Protein AF-A0A919S0S7-F1 (afdb_monomer)

Mean predicted aligned error: 3.78 Å

Foldseek 3Di:
DQQDKDFDDWPDWDWAQAPVDNQKTKIWTWGWIGSDPPPPTDTDTDIWMQGNNRTDDPDDHDDWAPAADPVRDTRVRVNVVRVVVVCVVVVPD

pLDDT: mean 92.72, std 8.74, range [47.66, 98.62]

Nearest PDB structures (foldseek):
  3hk4-assembly2_D  TM=4.642E-01  e=9.665E-01  Mesorhizobium loti
  7q08-assembly1_M  TM=4.021E-01  e=6.448E+00  Candida albicans SC5314
  6xu7-assembly1_AL  TM=3.955E-01  e=6.098E+00  Drosophila melanogaster
  8scb-assembly1_LL  TM=3.557E-01  e=9.530E+00  Oryctolagus cuniculus

Radius of gyration: 14.16 Å; Cα contacts (8 Å, |Δi|>4): 1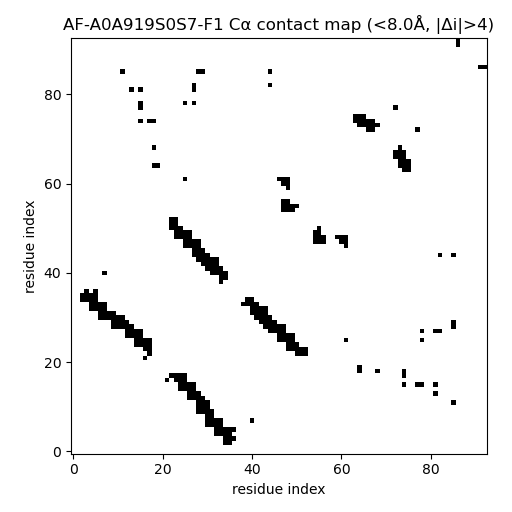61; chains: 1; bounding box: 38×23×33 Å

Organism: NCBI:txid69208

Structure (mmCIF, N/CA/C/O backbone):
data_AF-A0A919S0S7-F1
#
_entry.id   AF-A0A919S0S7-F1
#
loop_
_atom_site.group_PDB
_atom_site.id
_atom_site.type_symbol
_atom_site.label_atom_id
_atom_site.label_alt_id
_atom_site.label_comp_id
_atom_site.label_asym_id
_atom_site.label_entity_id
_atom_site.label_seq_id
_atom_site.pdbx_PDB_ins_code
_atom_site.Cartn_x
_atom_site.Cartn_y
_atom_site.Cartn_z
_atom_site.occupancy
_atom_site.B_iso_or_equiv
_atom_site.auth_seq_id
_atom_site.auth_comp_id
_atom_site.auth_asym_id
_atom_site.auth_atom_id
_atom_site.pdbx_PDB_model_num
ATOM 1 N N . MET A 1 1 ? 21.355 -16.797 -8.003 1.00 47.66 1 MET A N 1
ATOM 2 C CA . MET A 1 1 ? 21.078 -15.369 -8.263 1.00 47.66 1 MET A CA 1
ATOM 3 C C . MET A 1 1 ? 20.108 -14.915 -7.191 1.00 47.66 1 MET A C 1
ATOM 5 O O . MET A 1 1 ? 19.097 -15.580 -7.033 1.00 47.66 1 MET A O 1
ATOM 9 N N . SER A 1 2 ? 20.434 -13.901 -6.387 1.00 54.34 2 SER A N 1
ATOM 10 C CA . SER A 1 2 ? 19.458 -13.361 -5.434 1.00 54.34 2 SER A CA 1
ATOM 11 C C . SER A 1 2 ? 18.477 -12.481 -6.203 1.00 54.34 2 SER A C 1
ATOM 13 O O . SER A 1 2 ? 18.892 -11.472 -6.776 1.00 54.34 2 SER A O 1
ATOM 15 N N . GLU A 1 3 ? 17.205 -12.862 -6.230 1.00 67.81 3 GLU A N 1
ATOM 16 C CA . GLU A 1 3 ? 16.110 -12.023 -6.725 1.00 67.81 3 GLU A CA 1
ATOM 17 C C . GLU A 1 3 ? 15.914 -10.859 -5.745 1.00 67.81 3 GLU A C 1
ATOM 19 O O . GLU A 1 3 ? 15.122 -10.916 -4.808 1.00 67.81 3 GLU A O 1
ATOM 24 N N . SER A 1 4 ? 16.738 -9.821 -5.875 1.00 80.38 4 SER A N 1
ATOM 25 C CA . SER A 1 4 ? 16.583 -8.602 -5.087 1.00 80.38 4 SER A CA 1
ATOM 26 C C . SER A 1 4 ? 15.535 -7.721 -5.749 1.00 80.38 4 SER A C 1
ATOM 28 O O . SER A 1 4 ? 15.721 -7.287 -6.884 1.00 80.38 4 SER A O 1
ATOM 30 N N . VAL A 1 5 ? 14.463 -7.434 -5.017 1.00 88.31 5 VAL A N 1
ATOM 31 C CA . VAL A 1 5 ? 13.420 -6.497 -5.437 1.00 88.31 5 VAL A CA 1
ATOM 32 C C . VAL A 1 5 ? 13.993 -5.078 -5.458 1.00 88.31 5 VAL A C 1
ATOM 34 O O . VAL A 1 5 ? 14.572 -4.620 -4.473 1.00 88.31 5 VAL A O 1
ATOM 37 N N . VAL A 1 6 ? 13.829 -4.378 -6.579 1.00 90.81 6 VAL A N 1
ATOM 38 C CA . VAL A 1 6 ? 14.187 -2.965 -6.752 1.00 90.81 6 VAL A CA 1
ATOM 39 C C . VAL A 1 6 ? 12.921 -2.182 -7.078 1.00 90.81 6 VAL A C 1
ATOM 41 O O . VAL A 1 6 ? 12.247 -2.466 -8.068 1.00 90.81 6 VAL A O 1
ATOM 44 N N . TYR A 1 7 ? 12.603 -1.190 -6.249 1.00 92.56 7 TYR A N 1
ATOM 45 C CA . TYR A 1 7 ? 11.451 -0.311 -6.451 1.00 92.56 7 TYR A CA 1
ATOM 46 C C . TYR A 1 7 ? 11.817 0.852 -7.376 1.00 92.56 7 TYR A C 1
ATOM 48 O O . TYR A 1 7 ? 12.822 1.531 -7.165 1.00 92.56 7 TYR A O 1
ATOM 56 N N . GLY A 1 8 ? 10.996 1.071 -8.400 1.00 93.44 8 GLY A N 1
ATOM 57 C CA . GLY A 1 8 ? 11.110 2.164 -9.357 1.00 93.44 8 GLY A CA 1
ATOM 58 C C . GLY A 1 8 ? 10.143 3.309 -9.051 1.00 93.44 8 GLY A C 1
ATOM 59 O O . GLY A 1 8 ? 9.920 3.687 -7.898 1.00 93.44 8 GLY A O 1
ATOM 60 N N . LYS A 1 9 ? 9.563 3.888 -10.107 1.00 96.56 9 LYS A N 1
ATOM 61 C CA . LYS A 1 9 ? 8.611 4.997 -10.004 1.00 96.56 9 LYS A CA 1
ATOM 62 C C . LYS A 1 9 ? 7.310 4.545 -9.332 1.00 96.56 9 LYS A C 1
ATOM 64 O O . LYS A 1 9 ? 6.687 3.579 -9.758 1.00 96.56 9 LYS A O 1
ATOM 69 N N . VAL A 1 10 ? 6.855 5.308 -8.341 1.00 97.75 10 VAL A N 1
ATOM 70 C CA . VAL A 1 10 ? 5.517 5.160 -7.748 1.00 97.75 10 VAL A CA 1
ATOM 71 C C . VAL A 1 10 ? 4.526 6.009 -8.544 1.00 97.75 10 VAL A C 1
ATOM 73 O O . VAL A 1 10 ? 4.774 7.190 -8.791 1.00 97.75 10 VAL A O 1
ATOM 76 N N . TYR A 1 11 ? 3.422 5.407 -8.982 1.00 97.44 11 TYR A N 1
ATOM 77 C CA . TYR A 1 11 ? 2.363 6.086 -9.733 1.00 97.44 11 TYR A CA 1
ATOM 78 C C . TYR A 1 11 ? 1.307 6.672 -8.801 1.00 97.44 11 TYR A C 1
ATOM 80 O O . TYR A 1 11 ? 0.802 7.763 -9.056 1.00 97.44 11 TYR A O 1
ATOM 88 N N . ASP A 1 12 ? 0.968 5.932 -7.744 1.00 98.31 12 ASP A N 1
ATOM 89 C CA . ASP A 1 12 ? 0.036 6.347 -6.701 1.00 98.31 12 ASP A CA 1
ATOM 90 C C . ASP A 1 12 ? 0.210 5.493 -5.439 1.00 98.31 12 ASP A C 1
ATOM 92 O O . ASP A 1 12 ? 0.722 4.367 -5.498 1.00 98.31 12 ASP A O 1
ATOM 96 N N . GLU A 1 13 ? -0.254 6.008 -4.302 1.00 97.94 13 GLU A N 1
ATOM 97 C CA . GLU A 1 13 ? -0.254 5.282 -3.037 1.00 97.94 13 GLU A CA 1
ATOM 98 C C . GLU A 1 13 ? -1.468 5.602 -2.158 1.00 97.94 13 GLU A C 1
ATOM 100 O O . GLU A 1 13 ? -1.988 6.716 -2.135 1.00 97.94 13 GLU A O 1
ATOM 105 N N . ILE A 1 14 ? -1.899 4.606 -1.386 1.00 98.56 14 ILE A N 1
ATOM 106 C CA . ILE A 1 14 ? -2.909 4.741 -0.342 1.00 98.56 14 ILE A CA 1
ATOM 107 C C . ILE A 1 14 ? -2.301 4.225 0.960 1.00 98.56 14 ILE A C 1
ATOM 109 O O . ILE A 1 14 ? -1.941 3.051 1.072 1.00 98.56 14 ILE A O 1
ATOM 113 N N . LYS A 1 15 ? -2.210 5.104 1.961 1.00 98.19 15 LYS A N 1
ATOM 114 C CA . LYS A 1 15 ? -1.784 4.735 3.314 1.00 98.19 15 LYS A CA 1
ATOM 115 C C . LYS A 1 15 ? -2.998 4.327 4.144 1.00 98.19 15 LYS A C 1
ATOM 117 O O . LYS A 1 15 ? -3.957 5.087 4.263 1.00 98.19 15 LYS A O 1
ATOM 122 N N . VAL A 1 16 ? -2.942 3.139 4.732 1.00 97.94 16 VAL A N 1
ATOM 123 C CA . VAL A 1 16 ? -3.949 2.596 5.647 1.00 97.94 16 VAL A CA 1
ATOM 124 C C . VAL A 1 16 ? -3.340 2.554 7.040 1.00 97.94 16 VAL A C 1
ATOM 126 O O . VAL A 1 16 ? -2.321 1.901 7.254 1.00 97.94 16 VAL A O 1
ATOM 129 N N . GLN A 1 17 ? -3.944 3.265 7.988 1.00 97.19 17 GLN A N 1
ATOM 130 C CA . GLN A 1 17 ? -3.502 3.249 9.380 1.00 97.19 17 GLN A CA 1
ATOM 131 C C . GLN A 1 17 ? -3.704 1.853 9.978 1.00 97.19 17 GLN A C 1
ATOM 133 O O . GLN A 1 17 ? -4.802 1.309 9.888 1.00 97.19 17 GLN A O 1
ATOM 138 N N . SER A 1 18 ? -2.654 1.301 10.587 1.00 95.44 18 SER A N 1
ATOM 139 C CA . SER A 1 18 ? -2.737 0.039 11.318 1.00 95.44 18 SER A CA 1
ATOM 140 C C . SER A 1 18 ? -3.542 0.200 12.604 1.00 95.44 18 SER A C 1
ATOM 142 O O . SER A 1 18 ? -3.407 1.208 13.304 1.00 95.44 18 SER A O 1
ATOM 144 N N . MET A 1 19 ? -4.320 -0.821 12.957 1.00 94.62 19 MET A N 1
ATOM 145 C CA . MET A 1 19 ? -5.028 -0.880 14.235 1.00 94.62 19 MET A CA 1
ATOM 146 C C . MET A 1 19 ? -4.113 -1.205 15.417 1.00 94.62 19 MET A C 1
ATOM 148 O O . MET A 1 19 ? -4.370 -0.752 16.528 1.00 94.62 19 MET A O 1
ATOM 152 N N . HIS A 1 20 ? -3.031 -1.960 15.202 1.00 90.06 20 HIS A N 1
ATOM 153 C CA . HIS A 1 20 ? -2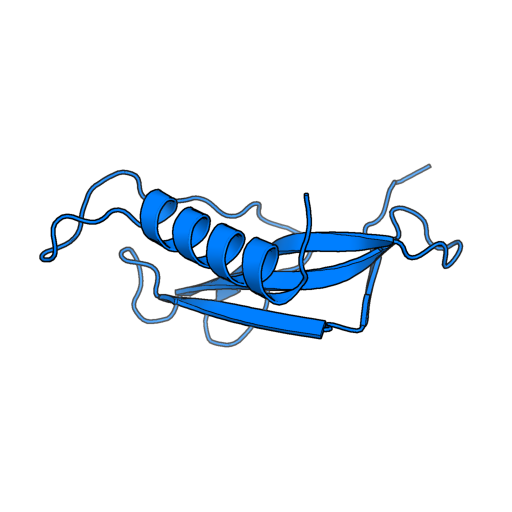.149 -2.385 16.297 1.00 90.06 20 HIS A CA 1
ATOM 154 C C . HIS A 1 20 ? -1.159 -1.299 16.745 1.00 90.06 20 HIS A C 1
ATOM 156 O O . HIS A 1 20 ? -0.433 -1.486 17.719 1.00 90.06 20 HIS A O 1
ATOM 162 N N . SER A 1 21 ? -1.066 -0.184 16.015 1.0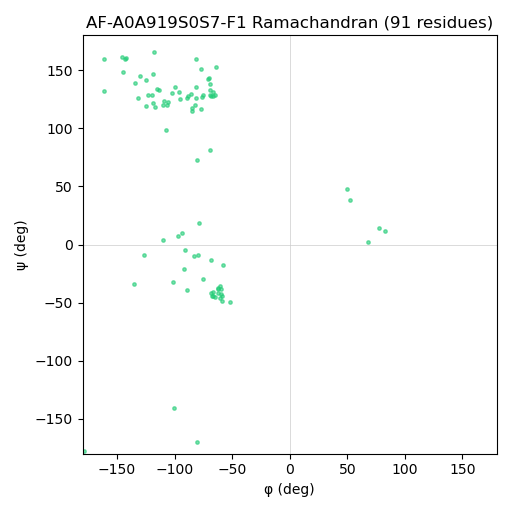0 92.62 21 SER A N 1
ATOM 163 C CA . SER A 1 21 ? -0.137 0.902 16.322 1.00 92.62 21 SER A CA 1
ATOM 164 C C . SER A 1 21 ? -0.558 2.191 15.631 1.00 92.62 21 SER A C 1
ATOM 166 O O . SER A 1 21 ? -0.764 2.217 14.420 1.00 92.62 21 SER A O 1
ATOM 168 N N . SER A 1 22 ? -0.574 3.293 16.382 1.00 93.69 22 SER A N 1
ATOM 169 C CA . SER A 1 22 ? -0.823 4.645 15.862 1.00 93.69 22 SER A CA 1
ATOM 170 C C . SER A 1 22 ? 0.302 5.183 14.969 1.00 93.69 22 SER A C 1
ATOM 172 O O . SER A 1 22 ? 0.117 6.172 14.268 1.00 93.69 22 SER A O 1
ATOM 174 N N . THR A 1 23 ? 1.470 4.537 14.966 1.00 95.56 23 THR A N 1
ATOM 175 C CA . THR A 1 23 ? 2.656 4.969 14.200 1.00 95.56 23 THR A CA 1
ATOM 176 C C . THR A 1 23 ? 2.987 4.043 13.035 1.00 95.56 23 THR A C 1
ATOM 178 O O . THR A 1 23 ? 3.997 4.238 12.357 1.00 95.56 23 THR A O 1
ATOM 181 N N . THR A 1 24 ? 2.147 3.033 12.802 1.00 95.44 24 THR A N 1
ATOM 182 C CA . THR A 1 24 ? 2.353 2.024 11.766 1.00 95.44 24 THR A CA 1
ATOM 183 C C . THR A 1 24 ? 1.285 2.145 10.693 1.00 95.44 24 THR A C 1
ATOM 185 O O . THR A 1 24 ? 0.101 2.238 11.004 1.00 95.44 24 THR A O 1
ATOM 188 N N . LYS A 1 25 ? 1.682 2.125 9.423 1.00 97.56 25 LYS A N 1
ATOM 189 C CA . LYS A 1 25 ? 0.745 2.162 8.294 1.00 97.56 25 LYS A CA 1
ATOM 190 C C . LYS A 1 25 ? 1.070 1.059 7.300 1.00 97.56 25 LYS A C 1
ATOM 192 O O . LYS A 1 25 ? 2.236 0.769 7.056 1.00 97.56 25 LYS A O 1
ATOM 197 N N . TYR A 1 26 ? 0.042 0.493 6.687 1.00 97.69 26 TYR A N 1
ATOM 198 C CA . TYR A 1 26 ? 0.183 -0.250 5.443 1.00 97.69 26 TYR A CA 1
ATOM 199 C C . TYR A 1 26 ? 0.218 0.761 4.300 1.00 97.69 26 TYR A C 1
ATOM 201 O O . TYR A 1 26 ? -0.673 1.603 4.184 1.00 97.69 26 TYR A O 1
ATOM 209 N N . VAL A 1 27 ? 1.237 0.702 3.456 1.00 97.75 27 VAL A N 1
ATOM 210 C CA . VAL A 1 27 ? 1.385 1.582 2.296 1.00 97.75 27 VAL A CA 1
ATOM 211 C C . VAL A 1 27 ? 1.117 0.751 1.052 1.00 97.75 27 VAL A C 1
ATOM 213 O O . VAL A 1 27 ? 1.978 0.001 0.594 1.00 97.75 27 VAL A O 1
ATOM 216 N N . VAL A 1 28 ? -0.105 0.856 0.533 1.00 98.38 28 VAL A N 1
ATOM 217 C CA . VAL A 1 28 ? -0.532 0.182 -0.696 1.00 98.38 28 VAL A CA 1
ATOM 218 C C . VAL A 1 28 ? -0.124 1.054 -1.875 1.00 98.38 28 VAL A C 1
ATOM 220 O O . VAL A 1 28 ? -0.590 2.186 -1.991 1.00 98.38 28 VAL A O 1
ATOM 223 N N . ARG A 1 29 ? 0.751 0.554 -2.745 1.00 97.88 29 ARG A N 1
ATOM 224 C CA . ARG A 1 29 ? 1.315 1.309 -3.871 1.00 97.88 29 ARG A CA 1
ATOM 225 C C . ARG A 1 29 ? 0.955 0.683 -5.198 1.00 97.88 29 ARG A C 1
ATOM 227 O O . ARG A 1 29 ? 0.919 -0.537 -5.308 1.00 97.88 29 ARG A O 1
ATOM 234 N N . CYS A 1 30 ? 0.775 1.528 -6.206 1.00 98.25 30 CYS A N 1
ATOM 235 C CA . CYS A 1 30 ? 0.870 1.147 -7.608 1.00 98.25 30 CYS A CA 1
ATOM 236 C C . CYS A 1 30 ? 2.140 1.782 -8.184 1.00 98.25 30 CYS A C 1
ATOM 238 O O . CYS A 1 30 ? 2.319 2.998 -8.082 1.00 98.25 30 CYS A O 1
ATOM 240 N N . GLY A 1 31 ? 3.041 0.983 -8.748 1.00 97.19 31 GLY A N 1
ATOM 241 C CA . GLY A 1 31 ? 4.316 1.480 -9.258 1.0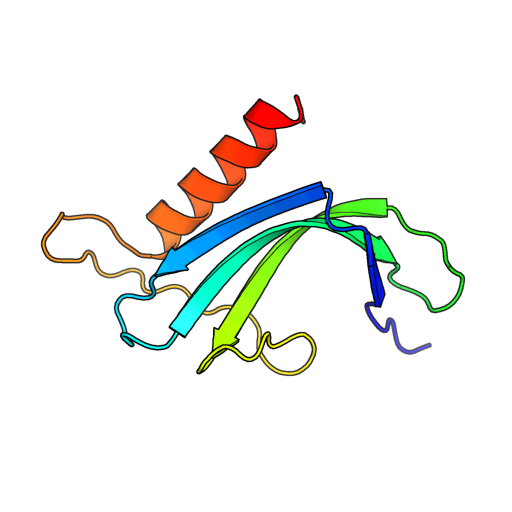0 97.19 31 GLY A CA 1
ATOM 242 C C . GLY A 1 31 ? 5.179 0.398 -9.887 1.00 97.19 31 GLY A C 1
ATOM 243 O O . GLY A 1 31 ? 4.778 -0.758 -9.979 1.00 97.19 31 GLY A O 1
ATOM 244 N N . ASP A 1 32 ? 6.366 0.795 -10.316 1.00 97.00 32 ASP A N 1
ATOM 245 C CA . ASP A 1 32 ? 7.334 -0.064 -10.985 1.00 97.00 32 ASP A CA 1
ATOM 246 C C . ASP A 1 32 ? 8.156 -0.902 -10.000 1.00 97.00 32 ASP A C 1
ATOM 248 O O . ASP A 1 32 ? 8.692 -0.381 -9.020 1.00 97.00 32 ASP A O 1
ATOM 252 N N . VAL A 1 33 ? 8.326 -2.189 -10.300 1.00 94.94 33 VAL A N 1
ATOM 253 C CA . VAL A 1 33 ? 9.208 -3.111 -9.572 1.00 94.94 33 VAL A CA 1
ATOM 254 C C . VAL A 1 33 ? 10.031 -3.945 -10.552 1.00 94.94 33 VAL A C 1
ATOM 256 O O . VAL A 1 33 ? 9.515 -4.406 -11.567 1.00 94.94 33 VAL A O 1
ATOM 259 N N . SER A 1 34 ? 11.311 -4.146 -10.240 1.00 93.06 34 SER A N 1
ATOM 260 C CA . SER A 1 34 ? 12.190 -5.102 -10.918 1.00 93.06 34 SER A CA 1
ATOM 261 C C . SER A 1 34 ? 12.616 -6.200 -9.941 1.00 93.06 34 SER A C 1
ATOM 263 O O . SER A 1 34 ? 13.028 -5.898 -8.822 1.00 93.06 34 SER A O 1
ATOM 265 N N . TRP A 1 35 ? 12.549 -7.469 -10.354 1.00 90.00 35 TRP A N 1
ATOM 266 C CA . TRP A 1 35 ? 13.009 -8.630 -9.560 1.00 90.00 35 TRP A CA 1
ATOM 267 C C . TRP A 1 35 ? 14.458 -9.037 -9.875 1.00 90.00 35 TRP A C 1
ATOM 269 O O . TRP A 1 35 ? 14.955 -10.065 -9.417 1.00 90.00 35 TRP A O 1
ATOM 279 N N . GLY A 1 36 ? 15.152 -8.193 -10.636 1.00 81.69 36 GLY A N 1
ATOM 280 C CA . GLY A 1 36 ? 16.581 -8.250 -10.892 1.00 81.69 36 GLY A CA 1
ATOM 281 C C . GLY A 1 36 ? 17.171 -6.841 -10.940 1.00 81.69 36 GLY A C 1
ATOM 282 O O . GLY A 1 36 ? 16.470 -5.849 -11.145 1.00 81.69 36 GLY A O 1
ATOM 283 N N . ARG A 1 37 ? 18.492 -6.725 -10.775 1.00 75.88 37 ARG A N 1
ATOM 284 C CA . ARG A 1 37 ? 19.216 -5.451 -10.971 1.00 75.88 37 ARG A CA 1
ATOM 285 C C . ARG A 1 37 ? 19.459 -5.129 -12.457 1.00 75.88 37 ARG A C 1
ATOM 287 O O . ARG A 1 37 ? 20.345 -4.345 -12.774 1.00 75.88 37 ARG A O 1
ATOM 294 N N . ASP A 1 38 ? 18.706 -5.757 -13.355 1.00 82.94 38 ASP A N 1
ATOM 295 C CA . ASP A 1 38 ? 18.776 -5.591 -14.810 1.00 82.94 38 ASP A CA 1
ATOM 296 C C . ASP A 1 38 ? 17.974 -4.377 -15.315 1.00 82.94 38 ASP A C 1
ATOM 298 O O . ASP A 1 38 ? 18.103 -3.990 -16.473 1.00 82.94 38 ASP A O 1
ATOM 302 N N . GLY A 1 39 ? 17.167 -3.760 -14.444 1.00 82.56 39 GLY A N 1
ATOM 303 C CA . GLY A 1 39 ? 16.341 -2.601 -14.779 1.00 82.56 39 GLY A CA 1
ATOM 304 C C . GLY A 1 39 ? 15.068 -2.949 -15.554 1.00 82.56 39 GLY A C 1
ATOM 305 O O . GLY A 1 39 ? 14.433 -2.048 -16.102 1.00 82.56 39 GLY A O 1
ATOM 306 N N . ASN A 1 40 ? 14.665 -4.224 -15.602 1.00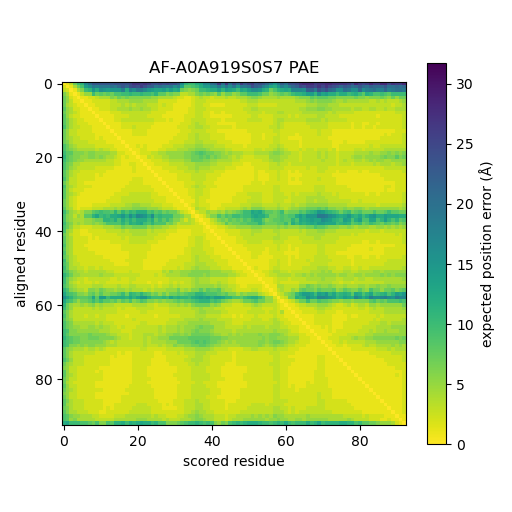 92.56 40 ASN A N 1
ATOM 307 C CA . ASN A 1 40 ? 13.423 -4.654 -16.244 1.00 92.56 40 ASN A CA 1
ATOM 308 C C . ASN A 1 40 ? 12.214 -4.415 -15.324 1.00 92.56 40 ASN A C 1
ATOM 310 O O . ASN A 1 40 ? 11.624 -5.341 -14.765 1.00 92.56 40 ASN A O 1
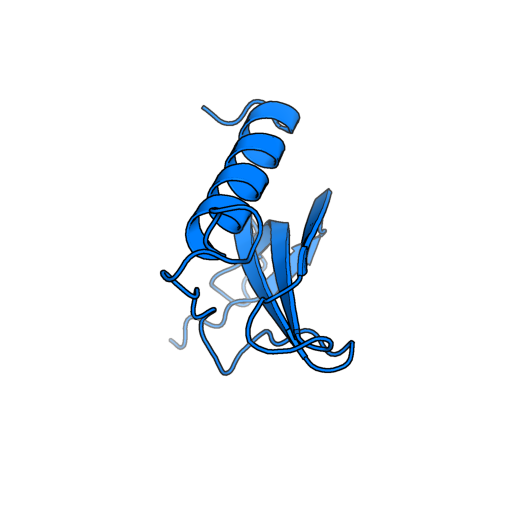ATOM 314 N N . TYR A 1 41 ? 11.843 -3.146 -15.177 1.00 95.38 41 TYR A N 1
ATOM 315 C CA . TYR A 1 41 ? 10.712 -2.735 -14.354 1.00 95.38 41 TYR A CA 1
ATOM 316 C C . TYR A 1 41 ? 9.368 -3.172 -14.948 1.00 95.38 41 TYR A C 1
ATOM 318 O O . TYR A 1 41 ? 9.125 -3.057 -16.155 1.00 95.38 41 TYR A O 1
ATOM 326 N N . LYS A 1 42 ? 8.476 -3.650 -14.078 1.00 95.31 42 LYS A N 1
ATOM 327 C CA . LYS A 1 42 ? 7.077 -3.950 -14.385 1.00 95.31 42 LYS A CA 1
ATOM 328 C C . LYS A 1 42 ? 6.147 -3.195 -13.435 1.00 95.31 42 LYS A C 1
ATOM 330 O O . LYS A 1 42 ? 6.439 -3.135 -12.239 1.00 95.31 42 LYS A O 1
ATOM 335 N N . PRO A 1 43 ? 5.005 -2.694 -13.931 1.00 96.19 43 PRO A N 1
ATOM 336 C CA . PRO A 1 43 ? 3.995 -2.091 -13.079 1.00 96.19 43 PRO A CA 1
ATOM 337 C C . PRO A 1 43 ? 3.325 -3.161 -12.211 1.00 96.19 43 PRO A C 1
ATOM 339 O O . PRO A 1 43 ? 2.912 -4.212 -12.704 1.00 96.19 43 PRO A O 1
ATOM 342 N N . VAL A 1 44 ? 3.185 -2.879 -10.920 1.00 96.56 44 VAL A N 1
ATOM 343 C CA . VAL A 1 44 ? 2.584 -3.768 -9.921 1.00 96.56 44 VAL A CA 1
ATOM 344 C C . VAL A 1 44 ? 1.764 -2.988 -8.899 1.00 96.56 44 VAL A C 1
ATOM 346 O O . VAL A 1 44 ? 1.974 -1.791 -8.694 1.00 96.56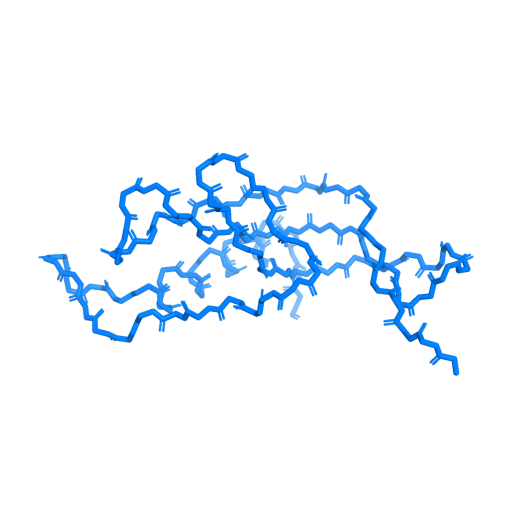 44 VAL A O 1
ATOM 349 N N . ILE A 1 45 ? 0.853 -3.687 -8.216 1.00 97.81 45 ILE A N 1
ATOM 350 C CA . ILE A 1 45 ? 0.332 -3.254 -6.917 1.00 97.81 45 ILE A CA 1
ATOM 351 C C . ILE A 1 45 ? 1.026 -4.075 -5.831 1.00 97.81 45 ILE A C 1
ATOM 353 O O . ILE A 1 45 ? 1.089 -5.298 -5.926 1.00 97.81 45 ILE A O 1
ATOM 357 N N . TYR A 1 46 ? 1.545 -3.408 -4.806 1.00 96.38 46 TYR A N 1
ATOM 358 C CA . TYR A 1 46 ? 2.254 -4.043 -3.696 1.00 96.38 46 TYR A CA 1
ATOM 359 C C . TYR A 1 46 ? 1.993 -3.299 -2.388 1.00 96.38 46 TYR A C 1
ATOM 361 O O . TYR A 1 46 ? 1.546 -2.150 -2.386 1.00 96.38 46 TYR A O 1
ATOM 369 N N . VAL A 1 47 ? 2.253 -3.970 -1.268 1.00 97.31 47 VAL A N 1
ATOM 370 C CA . VAL A 1 47 ? 2.024 -3.422 0.071 1.00 97.31 47 VAL A CA 1
ATOM 371 C C . VAL A 1 47 ? 3.320 -3.463 0.859 1.00 97.31 47 VAL A C 1
ATOM 373 O O . VAL A 1 47 ? 3.965 -4.505 0.948 1.00 97.31 47 VAL A O 1
ATOM 376 N N . LEU A 1 48 ? 3.678 -2.321 1.437 1.00 96.12 48 LEU A N 1
ATOM 377 C CA . LEU A 1 48 ? 4.804 -2.169 2.351 1.00 96.12 48 LEU A CA 1
ATOM 378 C C . LEU A 1 48 ? 4.317 -1.713 3.720 1.00 96.12 48 LEU A C 1
ATOM 380 O O . LEU A 1 48 ? 3.188 -1.244 3.870 1.00 96.12 48 LEU A O 1
ATOM 384 N N . MET A 1 49 ? 5.191 -1.821 4.711 1.00 96.44 49 MET A N 1
ATOM 385 C CA . MET A 1 49 ? 4.946 -1.281 6.041 1.00 96.44 49 MET A CA 1
ATOM 386 C C . MET A 1 49 ? 5.676 0.051 6.196 1.00 96.44 49 MET A C 1
ATOM 388 O O . MET A 1 49 ? 6.840 0.170 5.838 1.00 96.44 49 MET A O 1
ATOM 392 N N . GLU A 1 50 ? 5.009 1.054 6.752 1.00 95.69 50 GLU A N 1
ATOM 393 C CA . GLU A 1 50 ? 5.641 2.269 7.264 1.00 95.69 50 GLU A CA 1
ATOM 394 C C . GLU A 1 50 ? 5.640 2.198 8.791 1.00 95.69 50 GLU A C 1
ATOM 396 O O . GLU A 1 50 ? 4.579 2.072 9.403 1.00 95.69 50 GLU A O 1
ATOM 401 N N . TYR A 1 51 ? 6.814 2.290 9.409 1.00 94.00 51 TYR A N 1
ATOM 402 C CA . TYR A 1 51 ? 7.004 2.335 10.856 1.00 94.00 51 TYR A CA 1
ATOM 403 C C . TYR A 1 51 ? 7.634 3.668 11.234 1.00 94.00 51 TYR A C 1
ATOM 405 O O . TYR A 1 51 ? 8.754 3.946 10.816 1.00 94.00 51 TYR A O 1
ATOM 413 N N . LYS A 1 52 ? 6.950 4.485 12.045 1.00 92.56 52 LYS A N 1
ATOM 414 C CA . LYS A 1 52 ? 7.479 5.790 12.493 1.00 92.56 52 LYS A CA 1
ATOM 415 C C . LYS A 1 52 ? 8.013 6.626 11.317 1.00 92.56 52 LYS A C 1
ATOM 417 O O . LYS A 1 52 ? 9.136 7.110 11.359 1.00 92.56 52 LYS A O 1
ATOM 422 N N . GLU A 1 53 ? 7.212 6.721 10.253 1.00 91.06 53 GLU A N 1
ATOM 423 C CA . GLU A 1 53 ? 7.531 7.452 9.011 1.00 91.06 53 GLU A CA 1
ATOM 424 C C . GLU A 1 53 ? 8.662 6.845 8.155 1.00 91.06 53 GLU A C 1
ATOM 426 O O . GLU A 1 53 ? 8.972 7.364 7.084 1.00 91.06 53 GLU A O 1
ATOM 431 N N . HIS A 1 54 ? 9.235 5.708 8.562 1.00 93.75 54 HIS A N 1
ATOM 432 C CA . HIS A 1 54 ? 10.189 4.945 7.766 1.00 93.75 54 HIS A CA 1
ATOM 433 C C . HIS A 1 54 ? 9.492 3.823 6.997 1.00 93.75 54 HIS A C 1
ATOM 435 O O . HIS A 1 54 ? 8.825 2.975 7.587 1.00 93.75 54 HIS A O 1
ATOM 441 N N . LEU A 1 55 ? 9.672 3.793 5.679 1.00 93.50 55 LEU A N 1
ATOM 442 C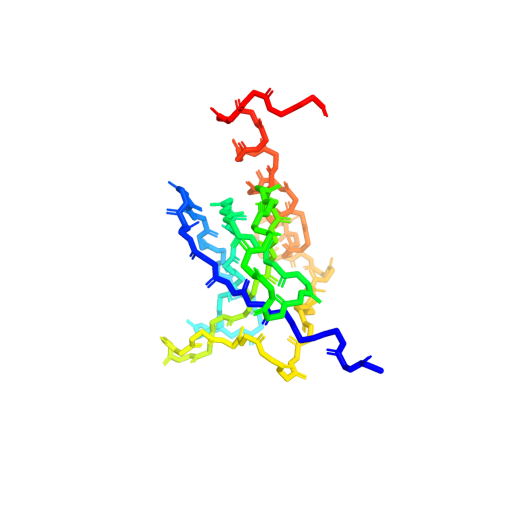 CA . LEU A 1 55 ? 9.115 2.752 4.826 1.00 93.50 55 LEU A CA 1
ATOM 443 C C . LEU A 1 55 ? 10.031 1.522 4.777 1.00 93.50 55 LEU A C 1
ATOM 445 O O . LEU A 1 55 ? 11.125 1.571 4.216 1.00 93.50 55 LEU A O 1
ATOM 449 N N . GLU A 1 56 ? 9.543 0.406 5.301 1.00 92.00 56 GLU A N 1
ATOM 450 C CA . GLU A 1 56 ? 10.214 -0.886 5.259 1.00 92.00 56 GLU A CA 1
ATOM 451 C C . GLU A 1 56 ? 10.096 -1.510 3.865 1.00 92.00 56 GLU A C 1
ATOM 453 O O . GLU A 1 56 ? 9.003 -1.639 3.313 1.00 92.00 56 GLU A O 1
ATOM 458 N N . THR A 1 57 ? 11.233 -1.900 3.290 1.00 85.38 57 THR A N 1
ATOM 459 C CA . THR A 1 57 ? 11.335 -2.354 1.892 1.00 85.38 57 THR A CA 1
ATOM 460 C C . THR A 1 57 ? 11.992 -3.725 1.731 1.00 85.38 57 THR A C 1
ATOM 462 O O . THR A 1 57 ? 11.933 -4.269 0.627 1.00 85.38 57 THR A O 1
ATOM 465 N N . TYR A 1 58 ? 12.576 -4.304 2.793 1.00 74.69 58 TYR A N 1
ATOM 466 C CA . TYR A 1 58 ? 13.433 -5.492 2.670 1.00 74.69 58 TYR A CA 1
ATOM 467 C C . TYR A 1 58 ? 13.188 -6.588 3.706 1.00 74.69 58 TYR A C 1
ATOM 469 O O . TYR A 1 58 ? 13.382 -7.758 3.388 1.00 74.69 58 TYR A O 1
ATOM 477 N N . THR A 1 59 ? 12.832 -6.243 4.944 1.00 73.38 59 THR A N 1
ATOM 478 C CA . THR A 1 59 ? 12.992 -7.187 6.063 1.00 73.38 59 THR A CA 1
ATOM 479 C C . THR A 1 59 ? 11.713 -7.882 6.498 1.00 73.38 59 THR A C 1
ATOM 481 O O . THR A 1 59 ? 11.785 -9.035 6.913 1.00 73.38 59 THR A O 1
ATOM 484 N N . ASN A 1 60 ? 10.550 -7.235 6.391 1.00 79.81 60 ASN A N 1
ATOM 485 C CA . ASN A 1 60 ? 9.315 -7.767 6.962 1.00 79.81 60 ASN A CA 1
ATOM 486 C C . ASN A 1 60 ? 8.157 -7.734 5.959 1.00 79.81 60 ASN A C 1
ATOM 488 O O . ASN A 1 60 ? 7.845 -6.659 5.436 1.00 79.81 60 ASN A O 1
ATOM 492 N N . PRO A 1 61 ? 7.476 -8.870 5.714 1.00 88.25 61 PRO A N 1
ATOM 493 C CA . PRO A 1 61 ? 6.218 -8.838 4.991 1.00 88.25 61 PRO A CA 1
ATOM 494 C C . PRO A 1 61 ? 5.165 -8.064 5.803 1.00 88.25 61 PRO A C 1
ATOM 496 O O . PRO A 1 61 ? 5.225 -8.024 7.038 1.00 88.25 61 PRO A O 1
ATOM 499 N N . PRO A 1 62 ? 4.178 -7.449 5.136 1.00 92.75 62 PRO A N 1
ATOM 500 C CA . PRO A 1 62 ? 3.060 -6.832 5.829 1.00 92.75 62 PRO A CA 1
ATOM 501 C C . PRO A 1 62 ? 2.204 -7.905 6.515 1.00 92.75 62 PRO A C 1
ATOM 503 O O . PRO A 1 62 ? 1.754 -8.861 5.885 1.00 92.75 62 PRO A O 1
ATOM 506 N N . HIS A 1 63 ? 1.952 -7.722 7.811 1.00 93.25 63 HIS A N 1
ATOM 507 C CA . HIS A 1 63 ? 1.065 -8.576 8.600 1.00 93.25 63 HIS A CA 1
ATOM 508 C C . HIS A 1 63 ? -0.233 -7.824 8.884 1.00 93.25 63 HIS A C 1
ATOM 510 O O . HIS A 1 63 ? -0.211 -6.760 9.508 1.00 93.25 63 HIS A O 1
ATOM 516 N N . TYR A 1 64 ? -1.361 -8.361 8.429 1.00 95.81 64 TYR A N 1
ATOM 517 C CA . TYR A 1 64 ? -2.663 -7.710 8.560 1.00 95.81 64 TYR A CA 1
ATOM 518 C C . TYR A 1 64 ? -3.417 -8.223 9.782 1.00 95.81 64 TYR A C 1
ATOM 520 O O . TYR A 1 64 ? -3.558 -9.432 9.964 1.00 95.81 64 TYR A O 1
ATOM 528 N N . MET A 1 65 ? -3.944 -7.308 10.594 1.00 95.88 65 MET A N 1
ATOM 529 C CA . MET A 1 65 ? -4.864 -7.675 11.665 1.00 95.88 65 MET A CA 1
ATOM 530 C C . MET A 1 65 ? -6.196 -8.141 11.063 1.00 95.88 65 MET A C 1
ATOM 532 O O . MET A 1 65 ? -6.776 -7.464 10.209 1.00 95.88 65 MET A O 1
ATOM 536 N N . ILE A 1 66 ? -6.655 -9.321 11.485 1.00 96.62 66 ILE A N 1
ATOM 537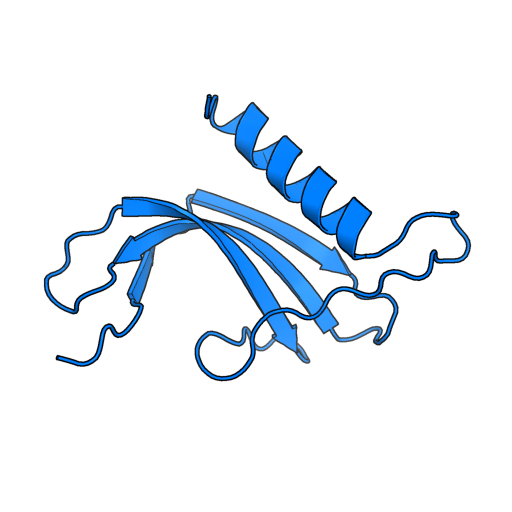 C CA . ILE A 1 66 ? -7.916 -9.923 11.020 1.00 96.62 66 ILE A CA 1
ATOM 538 C C . ILE A 1 66 ? -9.106 -9.559 11.909 1.00 96.62 66 ILE A C 1
ATOM 540 O O . ILE A 1 66 ? -10.246 -9.628 11.458 1.00 96.62 66 ILE A O 1
ATOM 544 N N . GLU A 1 67 ? -8.842 -9.155 13.151 1.00 96.75 67 GLU A N 1
ATOM 545 C CA . GLU A 1 67 ? -9.868 -8.670 14.068 1.00 96.75 67 GLU A CA 1
ATOM 546 C C . GLU A 1 67 ? -10.378 -7.292 13.613 1.00 96.75 67 GLU A C 1
ATOM 548 O O . GLU A 1 67 ? -9.595 -6.488 13.097 1.00 96.75 67 GLU A O 1
ATOM 553 N N . PRO A 1 68 ? -11.685 -7.013 13.749 1.00 95.75 68 PRO A N 1
ATOM 554 C CA . PRO A 1 68 ? -12.257 -5.720 13.399 1.00 95.75 68 PRO A CA 1
ATOM 555 C C . PRO A 1 68 ? -11.969 -4.650 14.462 1.00 95.75 68 PRO A C 1
ATOM 557 O O . PRO A 1 68 ? -11.862 -4.952 15.649 1.00 95.75 68 PRO A O 1
ATOM 560 N N . ASP A 1 69 ? -11.882 -3.382 14.047 1.00 91.50 69 ASP A N 1
ATOM 561 C CA . ASP A 1 69 ? -11.847 -2.246 14.979 1.00 91.50 69 ASP A CA 1
ATOM 562 C C . ASP A 1 69 ? -13.252 -1.858 15.475 1.00 91.50 69 ASP A C 1
ATOM 564 O O . ASP A 1 69 ? -14.252 -2.526 15.210 1.00 91.50 69 ASP A O 1
ATOM 568 N N . VAL A 1 70 ? -13.339 -0.711 16.156 1.00 91.50 70 VAL A N 1
ATOM 569 C CA . VAL A 1 70 ? -14.597 -0.098 16.614 1.00 91.50 70 VAL A CA 1
ATOM 570 C C . VAL A 1 70 ? -15.593 0.205 15.486 1.00 91.50 70 VAL A C 1
ATOM 572 O O . VAL A 1 70 ? -16.772 0.410 15.760 1.00 91.50 70 VAL A O 1
ATOM 575 N N . THR A 1 71 ? -15.146 0.242 14.227 1.00 92.06 71 THR A N 1
ATOM 576 C CA . THR A 1 71 ? -16.000 0.420 13.041 1.00 92.06 71 THR A CA 1
ATOM 577 C C . THR A 1 71 ? -16.484 -0.908 12.456 1.00 92.06 71 THR A C 1
ATOM 579 O O . THR A 1 71 ? -17.284 -0.907 11.523 1.00 92.06 71 THR A O 1
ATOM 582 N N . GLY A 1 72 ? -16.028 -2.044 12.993 1.00 96.44 72 GLY A N 1
ATOM 583 C CA . GLY A 1 72 ? -16.376 -3.376 12.504 1.00 96.44 72 GLY A CA 1
ATOM 584 C C . GLY A 1 72 ? -15.533 -3.848 11.313 1.00 96.44 72 GLY A C 1
ATOM 585 O O . GLY A 1 72 ? -15.885 -4.849 10.693 1.00 96.44 72 GLY A O 1
ATOM 586 N N . ILE A 1 73 ? -14.438 -3.155 10.968 1.00 96.88 73 ILE A N 1
ATOM 587 C CA . ILE A 1 73 ? -13.629 -3.448 9.772 1.00 96.88 73 ILE A CA 1
ATOM 588 C C . ILE A 1 73 ? -12.190 -3.793 10.172 1.00 96.88 73 ILE A C 1
ATOM 590 O O . ILE A 1 73 ? -11.532 -3.029 10.876 1.00 96.88 73 ILE A O 1
ATOM 594 N N . SER A 1 74 ? -11.684 -4.926 9.681 1.00 97.75 74 SER A N 1
ATOM 595 C CA . SER A 1 74 ? -10.307 -5.381 9.909 1.00 97.75 74 SER A CA 1
ATOM 596 C C . SER A 1 74 ? -9.295 -4.707 8.977 1.00 97.75 74 SER A C 1
ATOM 598 O O . SER A 1 74 ? -9.640 -4.206 7.899 1.00 97.75 74 SER A O 1
ATOM 600 N N . ASP A 1 75 ? -8.017 -4.725 9.360 1.00 97.75 75 ASP A N 1
ATOM 601 C CA . ASP A 1 75 ? -6.940 -4.138 8.555 1.00 97.75 75 ASP A CA 1
ATOM 602 C C . ASP A 1 75 ? -6.791 -4.820 7.193 1.00 97.75 75 ASP A C 1
ATOM 604 O O . ASP A 1 75 ? -6.616 -4.133 6.184 1.00 97.75 75 ASP A O 1
ATOM 608 N N . ILE A 1 76 ? -6.948 -6.148 7.124 1.00 97.94 76 ILE A N 1
ATOM 609 C CA . ILE A 1 76 ? -6.914 -6.871 5.843 1.00 97.94 76 ILE A CA 1
ATOM 610 C C . ILE A 1 76 ? -8.003 -6.375 4.882 1.00 97.94 76 ILE A C 1
ATOM 612 O O . ILE A 1 76 ? -7.720 -6.121 3.711 1.00 97.94 76 ILE A O 1
ATOM 616 N N . THR A 1 77 ? -9.224 -6.142 5.372 1.00 98.31 77 THR A N 1
ATOM 617 C CA . THR A 1 77 ? -10.321 -5.618 4.548 1.00 98.31 77 THR A CA 1
ATOM 618 C C . THR A 1 77 ? -10.038 -4.187 4.092 1.00 98.31 77 THR A C 1
ATOM 620 O O . THR A 1 77 ? -10.268 -3.853 2.928 1.00 98.31 77 THR A O 1
ATOM 623 N N . LYS A 1 78 ? -9.488 -3.330 4.963 1.00 98.25 78 LYS A N 1
ATOM 624 C CA . LYS A 1 78 ? -9.096 -1.957 4.591 1.00 98.25 78 LYS A CA 1
ATOM 625 C C . LYS A 1 78 ? -8.014 -1.945 3.508 1.00 98.25 78 LYS A C 1
ATOM 627 O O . LYS A 1 78 ? -8.106 -1.150 2.572 1.00 98.25 78 LYS A O 1
ATOM 632 N N . VAL A 1 79 ? -7.024 -2.833 3.608 1.00 98.44 79 VAL A N 1
ATOM 633 C CA . VAL A 1 79 ? -5.947 -2.972 2.616 1.00 98.44 79 VAL A CA 1
ATOM 634 C C . VAL A 1 79 ? -6.480 -3.505 1.286 1.00 98.44 79 VAL A C 1
ATOM 636 O O . VAL A 1 79 ? -6.170 -2.920 0.249 1.00 98.44 79 VAL A O 1
ATOM 639 N N . ILE A 1 80 ? -7.338 -4.530 1.289 1.00 98.38 80 ILE A N 1
ATOM 640 C CA . ILE A 1 80 ? -7.994 -5.028 0.065 1.00 98.38 80 ILE A CA 1
ATOM 641 C C . ILE A 1 80 ? -8.803 -3.910 -0.603 1.00 98.38 80 ILE A C 1
ATOM 643 O O . ILE A 1 80 ? -8.663 -3.678 -1.800 1.00 98.38 80 ILE A O 1
ATOM 647 N N . ASN A 1 81 ? -9.569 -3.133 0.167 1.00 98.44 81 ASN A N 1
ATOM 648 C CA . ASN A 1 81 ? -10.314 -1.991 -0.367 1.00 98.44 81 ASN A CA 1
ATOM 649 C C . ASN A 1 81 ? -9.396 -0.926 -0.992 1.00 98.44 81 ASN A C 1
ATOM 651 O O . ASN A 1 81 ? -9.770 -0.292 -1.979 1.00 98.44 81 ASN A O 1
ATOM 655 N N . ALA A 1 82 ? -8.204 -0.700 -0.434 1.00 98.62 82 ALA A N 1
ATOM 656 C CA . ALA A 1 82 ? -7.209 0.195 -1.020 1.00 98.62 82 ALA A CA 1
ATOM 657 C C . ALA A 1 82 ? -6.625 -0.369 -2.329 1.00 98.62 82 ALA A C 1
ATOM 659 O O . ALA A 1 82 ? -6.510 0.369 -3.308 1.00 98.62 82 ALA A O 1
ATOM 660 N N . ILE A 1 83 ? -6.337 -1.674 -2.383 1.00 98.56 83 ILE A N 1
ATOM 661 C CA . ILE A 1 83 ? -5.913 -2.365 -3.610 1.00 98.56 83 ILE A CA 1
ATOM 662 C C . ILE A 1 83 ? -6.983 -2.220 -4.698 1.00 98.56 83 ILE A C 1
ATOM 664 O O . ILE A 1 83 ? -6.664 -1.787 -5.802 1.00 98.56 83 ILE A O 1
ATOM 668 N N . GLU A 1 84 ? -8.253 -2.486 -4.386 1.00 98.44 84 GLU A N 1
ATOM 669 C CA . GLU A 1 84 ? -9.366 -2.368 -5.340 1.00 98.44 84 GLU A CA 1
ATOM 670 C C . GLU A 1 84 ? -9.557 -0.932 -5.849 1.00 98.44 84 GLU A C 1
ATOM 672 O O . GLU A 1 84 ? -9.820 -0.707 -7.034 1.00 98.44 84 GLU A O 1
ATOM 677 N N . LYS A 1 85 ? -9.361 0.075 -4.985 1.00 98.38 85 LYS A N 1
ATOM 678 C CA . LYS A 1 85 ? -9.375 1.487 -5.401 1.00 98.38 85 LYS A CA 1
ATOM 679 C C . LYS A 1 85 ? -8.287 1.784 -6.431 1.00 98.38 85 LYS A C 1
ATOM 681 O O . LYS A 1 85 ? -8.585 2.424 -7.441 1.00 98.38 85 LYS A O 1
ATOM 686 N N . LEU A 1 86 ? -7.057 1.316 -6.207 1.00 98.12 86 LEU A N 1
ATOM 687 C CA . LEU A 1 86 ? -5.963 1.483 -7.169 1.00 98.12 86 LEU A CA 1
ATOM 688 C C . LEU A 1 86 ? -6.225 0.685 -8.451 1.00 98.12 86 LEU A C 1
ATOM 690 O O . LEU A 1 86 ? -6.106 1.241 -9.542 1.00 98.12 86 LEU A O 1
ATOM 694 N N . LYS A 1 87 ? -6.674 -0.570 -8.331 1.00 97.94 87 LYS A N 1
ATOM 695 C CA . LYS A 1 87 ? -7.058 -1.428 -9.460 1.00 97.94 87 LYS A CA 1
ATOM 696 C C . LYS A 1 87 ? -8.048 -0.710 -10.381 1.00 97.94 87 LYS A C 1
ATOM 698 O O . LYS A 1 87 ? -7.810 -0.601 -11.583 1.00 97.94 87 LYS A O 1
ATOM 703 N N . LYS A 1 88 ? -9.108 -0.133 -9.803 1.00 97.75 88 LYS A N 1
ATOM 704 C CA . LYS A 1 88 ? -10.114 0.652 -10.528 1.00 97.75 88 LYS A CA 1
ATOM 705 C C . LYS A 1 88 ? -9.537 1.936 -11.128 1.00 97.75 88 LYS A C 1
ATOM 707 O O . LYS A 1 88 ? -9.817 2.230 -12.287 1.00 97.75 88 LYS A O 1
ATOM 712 N N . LYS A 1 89 ? -8.734 2.694 -10.371 1.00 97.62 89 LYS A N 1
ATOM 713 C CA . LYS A 1 89 ? -8.130 3.960 -10.828 1.00 97.62 89 LYS A CA 1
ATOM 714 C C . LYS A 1 89 ? -7.240 3.771 -12.059 1.00 97.62 89 LYS A C 1
ATOM 716 O O . LYS A 1 89 ? -7.270 4.609 -12.954 1.00 97.62 89 LYS A O 1
ATOM 721 N N . PHE A 1 90 ? -6.492 2.671 -12.114 1.00 96.06 90 PHE A N 1
ATOM 722 C CA . PHE A 1 90 ? -5.585 2.346 -13.219 1.00 96.06 90 PHE A CA 1
ATOM 723 C C . PHE A 1 90 ? -6.192 1.398 -14.266 1.00 96.06 90 PHE A C 1
ATOM 725 O O . PHE A 1 90 ? -5.485 0.968 -15.173 1.00 96.06 90 PHE A O 1
ATOM 732 N N . ASN A 1 91 ? -7.493 1.089 -14.170 1.00 94.94 91 ASN A N 1
ATOM 733 C CA . ASN A 1 91 ? -8.211 0.194 -15.086 1.00 94.94 91 ASN A CA 1
ATOM 734 C C . ASN A 1 91 ? -7.520 -1.177 -15.274 1.00 94.94 91 ASN A C 1
ATOM 736 O O . ASN A 1 91 ? -7.460 -1.722 -16.379 1.00 94.94 91 ASN A O 1
ATOM 740 N N . ILE A 1 92 ? -6.964 -1.713 -14.184 1.00 91.56 92 ILE A N 1
ATOM 741 C CA . ILE A 1 92 ? -6.323 -3.030 -14.142 1.00 91.56 92 ILE A CA 1
ATOM 742 C C . ILE A 1 92 ? -7.435 -4.088 -14.137 1.00 91.56 92 ILE A C 1
ATOM 744 O O . ILE A 1 92 ? -8.368 -3.998 -13.338 1.00 91.56 92 ILE A O 1
ATOM 748 N N . LYS A 1 93 ? -7.355 -5.066 -15.044 1.00 85.44 93 LYS A N 1
ATOM 749 C CA . LYS A 1 93 ? -8.387 -6.098 -15.244 1.00 85.44 93 LYS A CA 1
ATOM 750 C C . LYS A 1 93 ? -8.242 -7.236 -14.238 1.00 85.44 93 LYS A C 1
ATOM 752 O O . LYS A 1 93 ? -7.106 -7.722 -14.078 1.00 85.44 93 LYS A O 1
#

Sequence (93 aa):
MSESVVYGKVYDEIKVQSMHSSTTKYVVRCGDVSWGRDGNYKPVIYVLMEYKEHLETYTNPPHYMIEPDVTGISDITKVINAIEKLKKKFNIK

Secondary structure (DSSP, 8-state):
-----EEEEEEEEEEEE-SS-TTEEEEEEEEEEESSTT---EEEEEEEEEETTEEE-SS-------SB-TTS-BHHHHHHHHHHHHHHHTT--

Solvent-accessible surface area (backbone atoms only — not comparable to full-atom values): 5595 Å² total; per-residue (Å²): 132,82,71,48,76,41,82,59,62,73,76,50,75,47,78,43,76,40,87,92,33,97,56,31,28,42,37,39,32,35,27,27,37,12,62,40,95,79,71,67,62,40,82,43,77,52,67,33,35,26,52,76,88,42,74,54,84,84,87,70,81,72,79,62,48,78,65,51,50,98,85,70,55,21,48,47,58,56,50,50,53,48,51,51,51,50,33,62,76,70,70,59,130